Protein AF-A0A848K825-F1 (afdb_monomer)

Foldseek 3Di:
DPPPPDDLVRQLVVCLVVVVLVSLVVSVVVPDPSSVVSQLVVCLVVVVLVSLVVVVVVPDPSSVVSNVVSVVD

Structure (mmCIF, N/CA/C/O backbone):
data_AF-A0A848K825-F1
#
_entry.id   AF-A0A848K825-F1
#
loop_
_atom_site.group_PDB
_atom_site.id
_atom_site.type_symbol
_atom_site.label_atom_id
_atom_site.label_alt_id
_atom_site.label_comp_id
_atom_site.label_asym_id
_atom_site.label_entity_id
_atom_site.label_seq_id
_atom_site.pdbx_PDB_ins_code
_atom_site.Cartn_x
_atom_site.Cartn_y
_atom_site.Cartn_z
_atom_site.occupancy
_atom_site.B_iso_or_equiv
_atom_site.auth_seq_id
_atom_site.auth_comp_id
_atom_site.auth_asym_id
_atom_site.auth_atom_id
_atom_site.pdbx_PDB_model_num
ATOM 1 N N . MET A 1 1 ? 19.458 2.208 -31.244 1.00 39.50 1 MET A N 1
ATOM 2 C CA . MET A 1 1 ? 19.776 1.979 -29.826 1.00 39.50 1 MET A CA 1
ATOM 3 C C . MET A 1 1 ? 18.453 1.583 -29.229 1.00 39.50 1 MET A C 1
ATOM 5 O O . MET A 1 1 ? 17.534 2.381 -29.319 1.00 39.50 1 MET A O 1
ATOM 9 N N . THR A 1 2 ? 18.284 0.317 -28.863 1.00 47.31 2 THR A N 1
ATOM 10 C CA . THR A 1 2 ? 17.095 -0.086 -28.113 1.00 47.31 2 THR A CA 1
ATOM 11 C C . THR A 1 2 ? 17.152 0.701 -26.814 1.00 47.31 2 THR A C 1
ATOM 13 O O . THR A 1 2 ? 18.155 0.588 -26.108 1.00 47.31 2 THR A O 1
ATOM 16 N N . ASP A 1 3 ? 16.157 1.550 -26.557 1.00 52.75 3 ASP A N 1
ATOM 17 C CA . ASP A 1 3 ? 15.800 1.890 -25.182 1.00 52.75 3 ASP A CA 1
ATOM 18 C C . ASP A 1 3 ? 15.818 0.566 -24.421 1.00 52.75 3 ASP A C 1
ATOM 20 O O . ASP A 1 3 ? 15.131 -0.384 -24.806 1.00 52.75 3 ASP A O 1
ATOM 24 N N . SER A 1 4 ? 16.763 0.422 -23.496 1.00 65.56 4 SER A N 1
ATOM 25 C CA . SER A 1 4 ? 16.882 -0.810 -22.735 1.00 65.56 4 SER A CA 1
ATOM 26 C C . SER A 1 4 ? 15.706 -0.786 -21.777 1.00 65.56 4 SER A C 1
ATOM 28 O O . SER A 1 4 ? 15.705 0.012 -20.845 1.00 65.56 4 SER A O 1
ATOM 30 N N . GLU A 1 5 ? 14.674 -1.568 -22.081 1.00 84.56 5 GLU A N 1
ATOM 31 C CA . GLU A 1 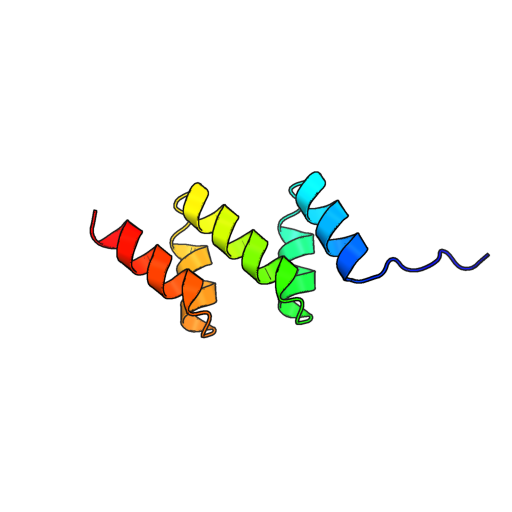5 ? 13.499 -1.700 -21.227 1.00 84.56 5 GLU A CA 1
ATOM 32 C C . GLU A 1 5 ? 13.982 -2.086 -19.825 1.00 84.56 5 GLU A C 1
ATOM 34 O O . GLU A 1 5 ? 14.753 -3.040 -19.677 1.00 84.56 5 GLU A O 1
ATOM 39 N N . LEU A 1 6 ? 13.617 -1.277 -18.831 1.00 87.44 6 LEU A N 1
ATOM 40 C CA . LEU A 1 6 ? 14.031 -1.465 -17.443 1.00 87.44 6 LEU A CA 1
ATOM 41 C C . LEU A 1 6 ? 13.602 -2.850 -16.952 1.00 87.44 6 LEU A C 1
ATOM 43 O O . LEU A 1 6 ? 12.536 -3.349 -17.329 1.00 87.44 6 LEU A O 1
ATOM 47 N N . SER A 1 7 ? 14.399 -3.464 -16.080 1.00 94.12 7 SER A N 1
ATOM 48 C CA . SER A 1 7 ? 13.952 -4.663 -15.367 1.00 94.12 7 SER A CA 1
ATOM 49 C C . SER A 1 7 ? 12.738 -4.351 -14.483 1.00 94.12 7 SER A C 1
ATOM 51 O O . SER A 1 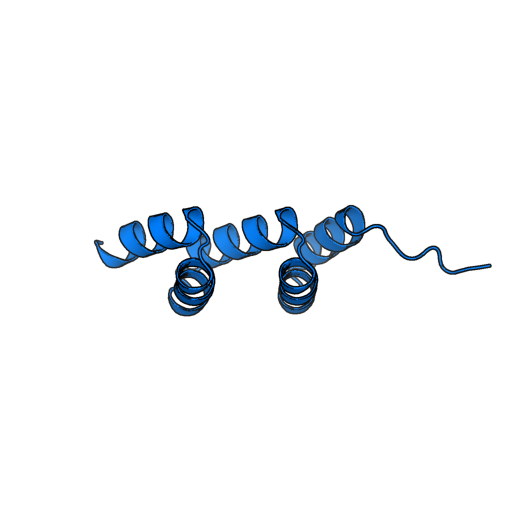7 ? 12.446 -3.191 -14.195 1.00 94.12 7 SER A O 1
ATOM 53 N N . ILE A 1 8 ? 11.991 -5.382 -14.079 1.00 94.75 8 ILE A N 1
ATOM 54 C CA . ILE A 1 8 ? 10.850 -5.196 -13.171 1.00 94.75 8 ILE A CA 1
ATOM 55 C C . ILE A 1 8 ? 11.322 -4.580 -11.854 1.00 94.75 8 ILE A C 1
ATOM 57 O O . ILE A 1 8 ? 10.705 -3.629 -11.397 1.00 94.75 8 ILE A O 1
ATOM 61 N N . ASP A 1 9 ? 12.441 -5.051 -11.311 1.00 95.50 9 ASP A N 1
ATOM 62 C CA . ASP A 1 9 ? 12.997 -4.554 -10.051 1.00 95.50 9 ASP A CA 1
ATOM 63 C C . ASP A 1 9 ? 13.351 -3.057 -10.151 1.00 95.50 9 ASP A C 1
ATOM 65 O O . ASP A 1 9 ? 12.959 -2.269 -9.295 1.00 95.50 9 ASP A O 1
ATOM 69 N N . GLU A 1 10 ? 13.986 -2.629 -11.250 1.00 96.31 10 GLU A N 1
ATOM 70 C CA . GLU A 1 10 ? 14.266 -1.205 -11.503 1.00 96.31 10 GLU A CA 1
ATOM 71 C C . GLU A 1 10 ? 12.982 -0.379 -11.697 1.00 96.31 10 GLU A C 1
ATOM 73 O O . GLU A 1 10 ? 12.918 0.774 -11.273 1.00 96.31 10 GLU A O 1
ATOM 78 N N . GLN A 1 11 ? 11.946 -0.940 -12.335 1.00 97.31 11 GLN A N 1
ATOM 79 C CA . GLN A 1 11 ? 10.646 -0.266 -12.463 1.00 97.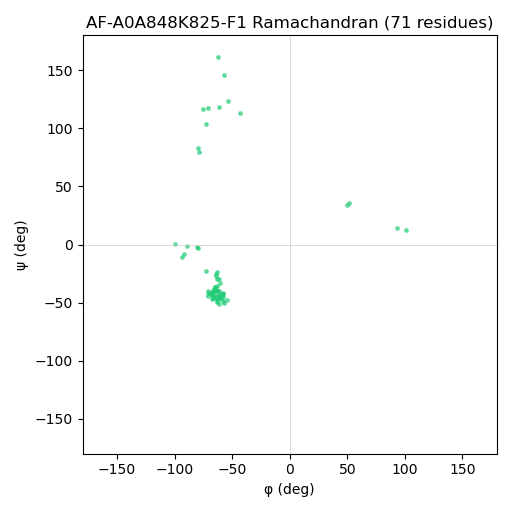31 11 GLN A CA 1
ATOM 80 C C . GLN A 1 11 ? 9.974 -0.093 -11.096 1.00 97.31 11 GLN A C 1
ATOM 82 O O . GLN A 1 11 ? 9.409 0.968 -10.838 1.00 97.31 11 GLN A O 1
ATOM 87 N N . VAL A 1 12 ? 10.059 -1.098 -10.219 1.00 98.25 12 VAL A N 1
ATOM 88 C CA . VAL A 1 12 ? 9.531 -1.026 -8.850 1.00 98.25 12 VAL A CA 1
ATOM 89 C C . VAL A 1 12 ? 10.249 0.057 -8.054 1.00 98.25 12 VAL A C 1
ATOM 91 O O . VAL A 1 12 ? 9.578 0.899 -7.461 1.00 98.25 12 VAL A O 1
ATOM 94 N N . GLU A 1 13 ? 11.583 0.079 -8.084 1.00 97.75 13 GLU A N 1
ATOM 95 C CA . GLU A 1 13 ? 12.389 1.075 -7.368 1.00 97.75 13 GLU A CA 1
ATOM 96 C C . GLU A 1 13 ? 12.032 2.502 -7.814 1.00 97.75 13 GLU A C 1
ATOM 98 O O . GLU A 1 13 ? 11.712 3.355 -6.987 1.00 97.75 13 GLU A O 1
ATOM 103 N N . LEU A 1 14 ? 1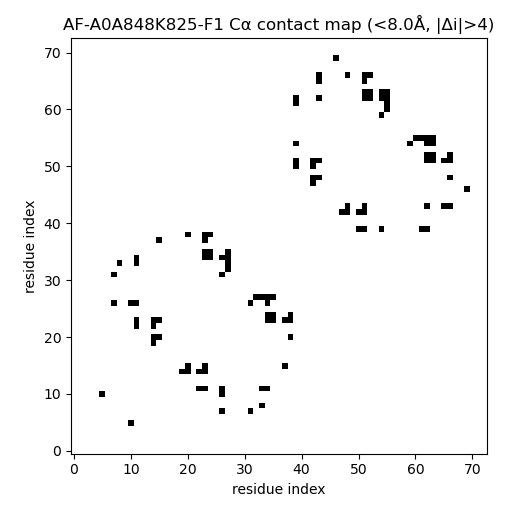1.969 2.751 -9.126 1.00 97.50 14 LEU A N 1
ATOM 104 C CA . LEU A 1 14 ? 11.611 4.069 -9.662 1.00 97.50 14 LEU A CA 1
ATOM 105 C C . LEU A 1 14 ? 10.175 4.484 -9.326 1.00 97.50 14 LEU A C 1
ATOM 107 O O . LEU A 1 14 ? 9.920 5.658 -9.037 1.00 97.50 14 LEU A O 1
ATOM 111 N N . ALA A 1 15 ? 9.234 3.540 -9.379 1.00 97.94 15 ALA A N 1
ATOM 112 C CA . ALA A 1 15 ? 7.844 3.799 -9.030 1.00 97.94 15 ALA A CA 1
ATOM 1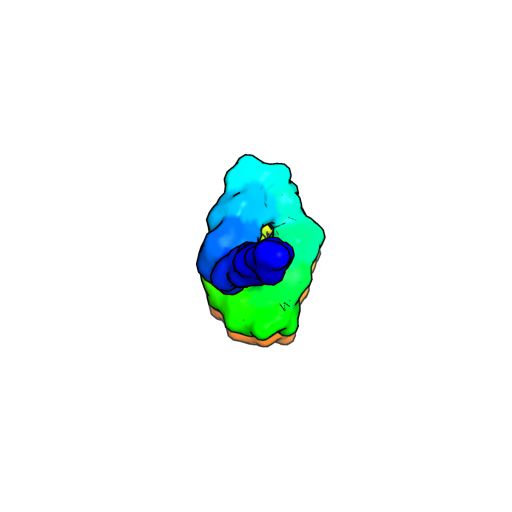13 C C . ALA A 1 15 ? 7.700 4.111 -7.534 1.00 97.94 15 ALA A C 1
ATOM 115 O O . ALA A 1 15 ? 6.983 5.041 -7.173 1.00 97.94 15 ALA A O 1
ATOM 116 N N . GLN A 1 16 ? 8.433 3.402 -6.672 1.00 97.56 16 GLN A N 1
ATOM 117 C CA . GLN A 1 16 ? 8.484 3.675 -5.239 1.00 97.56 16 GLN A CA 1
ATOM 118 C C . GLN A 1 16 ? 9.070 5.062 -4.947 1.00 97.56 16 GLN A C 1
ATOM 120 O O . GLN A 1 16 ? 8.448 5.839 -4.225 1.00 97.56 16 GLN A O 1
ATOM 125 N N . GLU A 1 17 ? 10.222 5.404 -5.533 1.00 97.31 17 GLU A N 1
ATOM 126 C CA . GLU A 1 17 ? 10.866 6.714 -5.350 1.00 97.31 17 GLU A CA 1
ATOM 127 C C . GLU A 1 17 ? 9.983 7.879 -5.813 1.00 97.31 17 GLU A C 1
ATOM 129 O O . GLU A 1 17 ? 10.029 8.971 -5.242 1.00 97.31 17 GLU A O 1
ATOM 134 N N . SER A 1 18 ? 9.176 7.648 -6.849 1.00 96.94 18 SER A N 1
ATOM 135 C CA . SER A 1 18 ? 8.273 8.652 -7.419 1.00 96.94 18 SER A CA 1
ATOM 136 C C . SER A 1 18 ? 6.886 8.670 -6.766 1.00 96.94 18 SER A C 1
ATOM 138 O O . SER A 1 18 ? 6.049 9.480 -7.164 1.00 96.94 18 SER A O 1
ATOM 140 N N . GLU A 1 19 ? 6.630 7.780 -5.799 1.00 95.56 19 GLU A N 1
ATOM 141 C CA . GLU A 1 19 ? 5.301 7.489 -5.243 1.00 95.56 19 GLU A CA 1
ATOM 142 C C . GLU A 1 19 ? 4.232 7.214 -6.326 1.00 95.56 19 GLU A C 1
ATOM 144 O O . GLU A 1 19 ? 3.051 7.539 -6.166 1.00 95.56 19 GLU A O 1
ATOM 149 N N . ASP A 1 20 ? 4.633 6.603 -7.444 1.00 98.00 20 ASP A N 1
ATOM 150 C CA . ASP A 1 20 ? 3.744 6.248 -8.550 1.00 98.00 20 ASP A CA 1
ATOM 151 C C . ASP A 1 20 ? 2.980 4.956 -8.226 1.00 98.00 20 ASP A C 1
ATOM 153 O O . ASP A 1 20 ? 3.354 3.840 -8.598 1.00 98.00 20 ASP A O 1
ATOM 157 N N . LEU A 1 21 ? 1.883 5.117 -7.486 1.00 96.75 21 LEU A N 1
ATOM 158 C CA . LEU A 1 21 ? 1.029 4.002 -7.076 1.00 96.75 21 LEU A CA 1
ATOM 159 C C . LEU A 1 21 ? 0.383 3.286 -8.263 1.00 96.75 21 LEU A C 1
ATOM 161 O O . LEU A 1 21 ? 0.085 2.098 -8.161 1.00 96.75 21 LEU A O 1
ATOM 165 N N . ASP A 1 22 ? 0.122 3.986 -9.366 1.00 98.00 22 ASP A N 1
ATOM 166 C CA . ASP A 1 22 ? -0.511 3.375 -10.535 1.00 98.00 22 ASP A CA 1
ATOM 167 C C . ASP A 1 22 ? 0.465 2.426 -11.228 1.00 98.00 22 ASP A C 1
ATOM 169 O O . ASP A 1 22 ? 0.089 1.308 -11.599 1.00 98.00 22 ASP A O 1
ATOM 173 N N . GLU A 1 23 ? 1.733 2.823 -11.315 1.00 98.00 23 GLU A N 1
ATOM 174 C CA . GLU A 1 23 ? 2.799 1.962 -11.806 1.00 98.00 23 GLU A CA 1
ATOM 175 C C . GLU A 1 23 ? 3.063 0.782 -10.862 1.00 98.00 23 GLU A C 1
ATOM 177 O O . GLU A 1 23 ? 3.095 -0.366 -11.312 1.00 98.00 23 GLU A O 1
ATOM 182 N N . LEU A 1 24 ? 3.129 1.010 -9.546 1.00 98.44 24 LEU A N 1
ATOM 183 C CA . LEU A 1 24 ? 3.238 -0.081 -8.569 1.00 98.44 24 LEU A CA 1
ATOM 184 C C . LEU A 1 24 ? 2.062 -1.065 -8.686 1.00 98.44 24 LEU A C 1
ATOM 186 O O . LEU A 1 24 ? 2.269 -2.280 -8.688 1.00 98.44 24 LEU A O 1
ATOM 190 N N . ARG A 1 25 ? 0.822 -0.580 -8.856 1.00 97.62 25 ARG A N 1
ATOM 191 C CA . ARG A 1 25 ? -0.358 -1.445 -9.056 1.00 97.62 25 ARG A CA 1
ATOM 192 C C . ARG A 1 25 ? -0.258 -2.236 -10.353 1.00 97.62 25 ARG A C 1
ATOM 194 O O . ARG A 1 25 ? -0.633 -3.409 -10.373 1.00 97.62 25 ARG A O 1
ATOM 201 N N . ARG A 1 26 ? 0.251 -1.626 -11.428 1.00 97.88 26 ARG A N 1
ATOM 202 C CA . ARG A 1 26 ? 0.496 -2.307 -12.707 1.00 97.88 26 ARG A CA 1
ATOM 203 C C . ARG A 1 26 ? 1.520 -3.429 -12.546 1.00 97.88 26 ARG A C 1
ATOM 205 O O . ARG A 1 26 ? 1.277 -4.533 -13.031 1.00 97.88 26 ARG A O 1
ATOM 212 N N . LEU A 1 27 ? 2.630 -3.167 -11.858 1.00 98.06 27 LEU A N 1
ATOM 213 C CA . LEU A 1 27 ? 3.701 -4.138 -11.613 1.00 98.06 27 LEU A CA 1
ATOM 214 C C . LEU A 1 27 ? 3.243 -5.269 -10.679 1.00 98.06 27 LEU A C 1
ATOM 216 O O . LEU A 1 27 ? 3.494 -6.438 -10.970 1.00 98.06 27 LEU A O 1
ATOM 220 N N . SER A 1 28 ? 2.496 -4.949 -9.619 1.00 98.00 28 SER A N 1
ATOM 221 C CA . SER A 1 28 ? 1.857 -5.933 -8.732 1.00 98.00 28 SER A CA 1
ATOM 222 C C . SER A 1 28 ? 0.886 -6.829 -9.508 1.00 98.00 28 SER A C 1
ATOM 224 O O . SER A 1 28 ? 0.980 -8.054 -9.446 1.00 98.00 28 SER A O 1
ATOM 226 N N . ALA A 1 29 ? 0.024 -6.247 -10.350 1.00 96.12 29 ALA A N 1
ATOM 227 C CA . ALA A 1 29 ? -0.882 -7.009 -11.213 1.00 96.12 29 ALA A CA 1
ATOM 228 C C . ALA A 1 29 ? -0.144 -7.869 -12.258 1.00 96.12 29 ALA A C 1
ATOM 230 O O . ALA A 1 29 ? -0.675 -8.889 -12.700 1.00 96.12 29 ALA A O 1
ATOM 231 N N . ALA A 1 30 ? 1.075 -7.482 -12.643 1.00 96.06 30 ALA A N 1
ATOM 232 C CA . ALA A 1 30 ? 1.961 -8.278 -13.489 1.00 96.06 30 ALA A CA 1
ATOM 233 C C . ALA A 1 30 ? 2.713 -9.388 -12.721 1.00 96.06 30 ALA A C 1
ATOM 235 O O . ALA A 1 30 ? 3.414 -10.184 -13.347 1.00 96.06 30 ALA A O 1
ATOM 236 N N . GLY A 1 31 ? 2.539 -9.477 -11.398 1.00 96.00 31 GLY A N 1
ATOM 237 C CA . GLY A 1 31 ? 3.095 -10.524 -10.541 1.00 96.00 31 GLY A CA 1
ATOM 238 C C . GLY A 1 31 ? 4.347 -10.127 -9.758 1.00 96.00 31 GLY A C 1
ATOM 239 O O . GLY A 1 31 ? 5.005 -11.014 -9.218 1.00 96.00 31 GLY A O 1
ATOM 240 N N . SER A 1 32 ? 4.700 -8.839 -9.693 1.00 97.81 32 SER A N 1
ATOM 241 C CA . SER A 1 32 ? 5.795 -8.380 -8.831 1.00 97.81 32 SER A CA 1
ATOM 242 C C . SER A 1 32 ? 5.391 -8.451 -7.353 1.00 97.81 32 SER A C 1
ATOM 244 O O . SER A 1 32 ? 4.452 -7.770 -6.924 1.00 97.81 32 SER A O 1
ATOM 246 N N . SER A 1 33 ? 6.100 -9.279 -6.578 1.00 97.75 33 SER A N 1
ATOM 247 C CA . SER A 1 33 ? 5.913 -9.365 -5.123 1.00 97.75 33 SER A CA 1
ATOM 248 C C . SER A 1 33 ? 6.351 -8.070 -4.454 1.00 97.75 33 SER A C 1
ATOM 250 O O . SER A 1 33 ? 5.568 -7.497 -3.714 1.00 97.75 33 SER A O 1
ATOM 252 N N . ASP A 1 34 ? 7.519 -7.539 -4.820 1.00 98.12 34 ASP A N 1
ATOM 253 C CA . ASP A 1 34 ? 8.059 -6.312 -4.225 1.00 98.12 34 ASP A CA 1
ATOM 254 C C . ASP A 1 34 ? 7.097 -5.126 -4.402 1.00 98.12 34 ASP A C 1
ATOM 256 O O . ASP A 1 34 ? 6.834 -4.379 -3.463 1.00 98.12 34 ASP A O 1
ATOM 260 N N . ALA A 1 35 ? 6.481 -4.991 -5.584 1.00 98.44 35 ALA A N 1
ATOM 261 C CA . ALA A 1 35 ? 5.462 -3.965 -5.815 1.00 98.44 35 ALA A CA 1
ATOM 262 C C . ALA A 1 35 ? 4.218 -4.161 -4.933 1.00 98.44 35 ALA A C 1
ATOM 264 O O . ALA A 1 35 ? 3.590 -3.191 -4.514 1.00 98.44 35 ALA A O 1
ATOM 265 N N . THR A 1 36 ? 3.843 -5.417 -4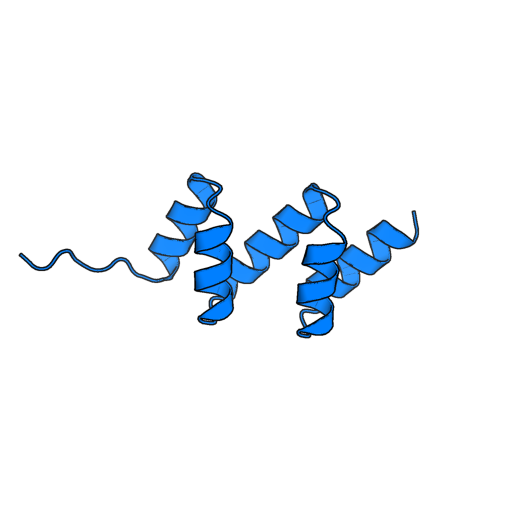.683 1.00 98.62 36 THR A N 1
ATOM 266 C CA . THR A 1 36 ? 2.718 -5.762 -3.807 1.00 98.62 36 THR A CA 1
ATOM 267 C C . THR A 1 36 ? 3.042 -5.400 -2.362 1.00 98.62 36 THR A C 1
ATOM 269 O O . THR A 1 36 ? 2.234 -4.734 -1.723 1.00 98.62 36 THR A O 1
ATOM 272 N N . ASP A 1 37 ? 4.230 -5.761 -1.883 1.00 98.50 37 ASP A N 1
ATOM 273 C CA . ASP A 1 37 ? 4.673 -5.504 -0.512 1.00 98.50 37 ASP A CA 1
ATOM 274 C C . ASP A 1 37 ? 4.725 -3.995 -0.231 1.00 98.50 37 ASP A C 1
ATOM 276 O O . ASP A 1 37 ? 4.170 -3.527 0.764 1.00 98.50 37 ASP A O 1
ATOM 280 N N . ILE A 1 38 ? 5.267 -3.208 -1.168 1.00 98.50 38 ILE A N 1
ATOM 281 C CA . ILE A 1 38 ? 5.290 -1.739 -1.076 1.00 98.50 38 ILE A CA 1
ATOM 282 C C . ILE A 1 38 ? 3.870 -1.160 -1.008 1.00 98.50 38 ILE A C 1
ATOM 284 O O . ILE A 1 38 ? 3.602 -0.263 -0.209 1.00 98.50 38 ILE A O 1
A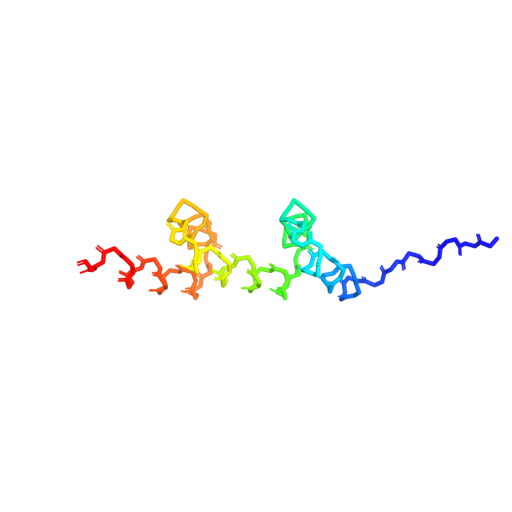TOM 288 N N . LEU A 1 39 ? 2.943 -1.644 -1.843 1.00 98.62 39 LEU A N 1
ATOM 289 C CA . LEU A 1 39 ? 1.561 -1.155 -1.826 1.00 98.62 39 LEU A CA 1
ATOM 290 C C . LEU A 1 39 ? 0.854 -1.479 -0.508 1.00 98.62 39 LEU A C 1
ATOM 292 O O . LEU A 1 39 ? 0.117 -0.633 -0.006 1.00 98.62 39 LEU A O 1
ATOM 296 N N . VAL A 1 40 ? 1.089 -2.666 0.055 1.00 98.69 40 VAL A N 1
ATOM 297 C CA . VAL A 1 40 ? 0.533 -3.074 1.352 1.00 98.69 40 VAL A CA 1
ATOM 298 C C . VAL A 1 40 ? 1.091 -2.206 2.483 1.00 98.69 40 VAL A C 1
ATOM 300 O O . VAL A 1 40 ? 0.313 -1.689 3.285 1.00 98.69 40 VAL A O 1
ATOM 303 N N . GLU A 1 41 ? 2.404 -1.960 2.512 1.00 98.19 41 GLU A N 1
ATOM 304 C CA . GLU A 1 41 ? 3.043 -1.088 3.509 1.00 98.19 41 GLU A CA 1
ATOM 305 C C . GLU A 1 41 ? 2.507 0.352 3.442 1.00 98.19 41 GLU A C 1
ATOM 307 O O . GLU A 1 41 ? 2.172 0.961 4.466 1.00 98.19 41 GLU A O 1
ATOM 312 N N . LEU A 1 42 ? 2.387 0.899 2.228 1.00 97.94 42 LEU A N 1
ATOM 313 C CA . LEU A 1 42 ? 1.856 2.244 2.013 1.00 97.94 42 LEU A CA 1
ATOM 314 C C . LEU A 1 42 ? 0.377 2.340 2.388 1.00 97.94 42 LEU A C 1
ATOM 316 O O . LEU A 1 42 ? -0.028 3.349 2.966 1.00 97.94 42 LEU A O 1
ATOM 320 N N . ALA A 1 43 ? -0.423 1.319 2.071 1.00 98.31 43 ALA A N 1
ATOM 321 C CA . ALA A 1 43 ? -1.831 1.272 2.442 1.00 98.31 43 ALA A CA 1
ATOM 322 C C . ALA A 1 43 ? -1.998 1.213 3.967 1.00 98.31 43 ALA A C 1
ATOM 324 O O . ALA A 1 43 ? -2.756 2.009 4.514 1.00 98.31 43 ALA A O 1
ATOM 325 N N . GLY A 1 44 ? -1.222 0.373 4.661 1.00 98.31 44 GLY A N 1
ATOM 326 C CA . GLY A 1 44 ? -1.185 0.327 6.126 1.00 98.31 44 GLY A CA 1
ATOM 327 C C . GLY A 1 44 ? -0.814 1.672 6.746 1.00 98.31 44 GLY A C 1
ATOM 328 O O . GLY A 1 44 ? -1.553 2.208 7.564 1.00 98.31 44 GLY A O 1
ATOM 329 N N . SER A 1 45 ? 0.274 2.286 6.277 1.00 97.31 45 SER A N 1
ATOM 330 C CA . SER A 1 45 ? 0.734 3.593 6.774 1.00 97.31 45 SER A CA 1
ATOM 331 C C . SER A 1 45 ? -0.259 4.737 6.530 1.00 97.31 45 SER A C 1
ATOM 333 O O . SER A 1 45 ? -0.202 5.764 7.207 1.00 97.31 45 SER A O 1
ATOM 335 N N . ARG A 1 46 ? -1.137 4.599 5.530 1.00 97.31 46 ARG A N 1
ATOM 336 C CA . ARG A 1 46 ? -2.168 5.585 5.174 1.00 97.31 46 ARG A CA 1
ATOM 337 C C . ARG A 1 46 ? -3.548 5.230 5.730 1.00 97.31 46 ARG A C 1
ATOM 339 O O . ARG A 1 46 ? -4.485 5.978 5.461 1.00 97.31 46 ARG A O 1
ATOM 346 N N . GLU A 1 47 ? -3.665 4.119 6.460 1.00 97.94 47 GLU A N 1
ATOM 347 C CA . GLU A 1 47 ? -4.937 3.534 6.903 1.00 97.94 47 GLU A CA 1
ATOM 348 C C . GLU A 1 47 ? -5.937 3.352 5.740 1.00 97.94 47 GLU A C 1
ATOM 350 O O . GLU A 1 47 ? -7.149 3.525 5.882 1.00 97.94 47 GLU A O 1
ATOM 355 N N . ASP A 1 48 ? -5.433 3.008 4.550 1.00 98.25 48 ASP A N 1
ATOM 356 C CA . ASP A 1 48 ? -6.245 2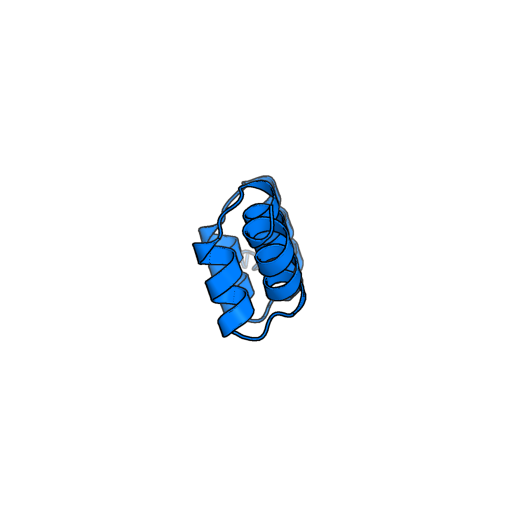.739 3.361 1.00 98.25 48 ASP A CA 1
ATOM 357 C C . ASP A 1 48 ? -6.844 1.327 3.443 1.00 98.25 48 ASP A C 1
ATOM 359 O O . ASP A 1 48 ? -6.349 0.357 2.859 1.00 98.25 48 ASP A O 1
ATOM 363 N N . LEU A 1 49 ? -7.922 1.213 4.222 1.00 98.38 49 LEU A N 1
ATOM 364 C CA . LEU A 1 49 ? -8.608 -0.055 4.477 1.00 98.38 49 LEU A CA 1
ATOM 365 C C . LEU A 1 49 ? -9.179 -0.685 3.198 1.00 98.38 49 LEU A C 1
ATOM 367 O O . LEU A 1 49 ? -9.283 -1.908 3.120 1.00 98.38 49 LEU A O 1
ATOM 371 N N . ASP A 1 50 ? -9.549 0.124 2.201 1.00 98.25 50 ASP A N 1
ATOM 372 C CA . ASP A 1 50 ? -10.104 -0.372 0.939 1.00 98.25 50 ASP A CA 1
ATOM 373 C C . ASP A 1 50 ? -9.021 -1.074 0.104 1.00 98.25 50 ASP A C 1
ATOM 375 O O . ASP A 1 50 ? -9.254 -2.170 -0.417 1.00 98.25 50 ASP A O 1
ATOM 379 N N . GLU A 1 51 ? -7.821 -0.491 0.004 1.00 97.38 51 GLU A N 1
ATOM 380 C CA . GLU A 1 51 ? -6.689 -1.118 -0.689 1.00 97.38 51 GLU A CA 1
ATOM 381 C C . GLU A 1 51 ? -6.181 -2.354 0.076 1.00 97.38 51 GLU A C 1
ATOM 383 O O . GLU A 1 51 ? -5.988 -3.409 -0.537 1.00 97.38 51 GLU A O 1
ATOM 388 N N . LEU A 1 52 ? -6.059 -2.288 1.409 1.00 98.69 52 LEU A N 1
ATOM 389 C CA . LEU A 1 52 ? -5.703 -3.454 2.232 1.00 98.69 52 LEU A CA 1
ATOM 390 C C . LEU A 1 52 ? -6.705 -4.597 2.050 1.00 98.69 52 LEU A C 1
ATOM 392 O O . LEU A 1 52 ? -6.315 -5.740 1.807 1.00 98.69 52 LEU A O 1
ATOM 396 N N . ARG A 1 53 ? -8.007 -4.291 2.072 1.00 98.56 53 ARG A N 1
ATOM 397 C CA . ARG A 1 53 ? -9.062 -5.279 1.828 1.00 98.56 53 ARG A CA 1
ATOM 398 C C . ARG A 1 53 ? -8.972 -5.878 0.432 1.00 98.56 53 ARG A C 1
ATOM 400 O O . ARG A 1 53 ? -9.151 -7.083 0.287 1.00 98.56 53 ARG A O 1
ATOM 407 N N . ARG A 1 54 ? -8.656 -5.078 -0.591 1.00 97.56 54 ARG A N 1
ATOM 408 C CA . ARG A 1 54 ? -8.449 -5.570 -1.962 1.00 97.56 54 ARG A CA 1
ATOM 409 C C . ARG A 1 54 ? -7.327 -6.607 -2.023 1.00 97.56 54 ARG A C 1
ATOM 411 O O . ARG A 1 54 ? -7.486 -7.624 -2.699 1.00 97.56 54 ARG A O 1
ATOM 418 N N . PHE A 1 55 ? -6.212 -6.363 -1.336 1.00 98.25 55 PHE A N 1
ATOM 419 C CA . PHE A 1 55 ? -5.095 -7.306 -1.269 1.00 98.25 55 PHE A CA 1
ATOM 420 C C . PHE A 1 55 ? -5.420 -8.544 -0.425 1.00 98.25 55 PHE A C 1
ATOM 422 O O . PHE A 1 55 ? -5.127 -9.659 -0.860 1.00 98.25 55 PHE A O 1
ATOM 429 N N . ALA A 1 56 ? -6.092 -8.379 0.715 1.00 98.50 56 ALA A N 1
ATOM 430 C CA . ALA A 1 56 ? -6.543 -9.485 1.559 1.00 98.50 56 ALA A CA 1
ATOM 431 C C . ALA A 1 56 ? -7.529 -10.410 0.822 1.00 98.50 56 ALA A C 1
ATOM 433 O O . ALA A 1 56 ? -7.357 -11.629 0.811 1.00 98.50 56 ALA A O 1
ATOM 434 N N . ASP A 1 57 ? -8.512 -9.839 0.118 1.00 98.31 57 ASP A N 1
ATOM 435 C CA . ASP A 1 57 ? -9.474 -10.581 -0.710 1.00 98.31 57 ASP A CA 1
ATOM 436 C C . AS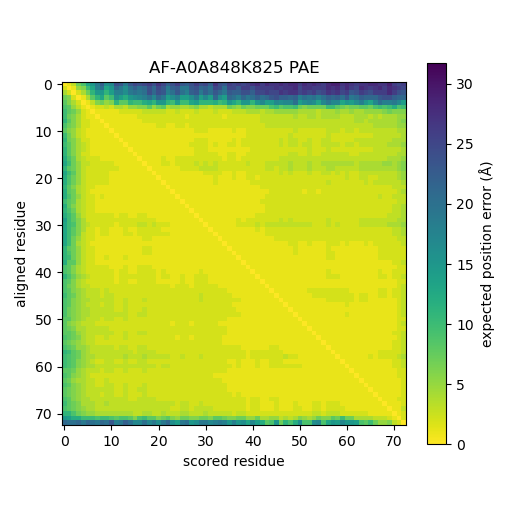P A 1 57 ? -8.783 -11.295 -1.890 1.00 98.31 57 ASP A C 1
ATOM 438 O O . ASP A 1 57 ? -9.254 -12.335 -2.359 1.00 98.31 57 ASP A O 1
ATOM 442 N N . ALA A 1 58 ? -7.644 -10.769 -2.357 1.00 96.50 58 ALA A N 1
ATOM 443 C CA . ALA A 1 58 ? -6.779 -11.418 -3.342 1.00 96.50 58 ALA A CA 1
ATOM 444 C C . ALA A 1 58 ? -5.846 -12.489 -2.734 1.00 96.50 58 ALA A C 1
ATOM 446 O O . ALA A 1 58 ? -5.129 -13.161 -3.477 1.00 96.50 58 ALA A O 1
ATOM 447 N N . GLY A 1 59 ? -5.880 -12.687 -1.413 1.00 97.50 59 GLY A N 1
ATOM 448 C CA . GLY A 1 59 ? -5.128 -13.714 -0.693 1.00 97.50 59 GLY A CA 1
ATOM 449 C C . GLY A 1 59 ? -3.766 -13.272 -0.154 1.00 97.50 59 GLY A C 1
ATOM 450 O O . GLY A 1 59 ? -2.972 -14.139 0.209 1.00 97.50 59 GLY A O 1
ATOM 451 N N . ASN A 1 60 ? -3.471 -11.969 -0.106 1.00 98.25 60 ASN A N 1
ATOM 452 C CA . ASN A 1 60 ? -2.276 -11.462 0.568 1.00 98.25 60 ASN A CA 1
ATOM 453 C C . ASN A 1 60 ? -2.486 -11.510 2.094 1.00 98.25 60 ASN A C 1
ATOM 455 O O . ASN A 1 60 ? -3.391 -10.858 2.615 1.00 98.25 60 ASN A O 1
ATOM 459 N N . SER A 1 61 ? -1.673 -12.305 2.794 1.00 98.38 61 SER A N 1
ATOM 460 C CA . SER A 1 61 ? -1.773 -12.483 4.247 1.00 98.38 61 SER A CA 1
ATOM 461 C C . SER A 1 61 ? -1.391 -11.230 5.019 1.00 98.38 61 SER A C 1
ATOM 463 O O . SER A 1 61 ? -2.100 -10.861 5.944 1.00 98.38 61 SER A O 1
ATOM 465 N N . ASP A 1 62 ? -0.332 -10.541 4.603 1.00 98.31 62 ASP A N 1
ATOM 466 C CA . ASP A 1 62 ? 0.191 -9.384 5.332 1.00 98.31 62 ASP A CA 1
ATOM 467 C C . ASP A 1 62 ? -0.823 -8.231 5.306 1.00 98.31 62 ASP A C 1
ATOM 469 O O . ASP A 1 62 ? -1.064 -7.570 6.312 1.00 98.31 62 ASP A O 1
ATOM 473 N N . ALA A 1 63 ? -1.510 -8.047 4.176 1.00 98.69 63 ALA A N 1
ATOM 474 C CA . ALA A 1 63 ? -2.609 -7.097 4.057 1.00 98.69 63 ALA A CA 1
ATOM 475 C C . ALA A 1 63 ? -3.809 -7.463 4.941 1.00 98.69 63 ALA A C 1
ATOM 477 O O . ALA A 1 63 ? -4.466 -6.570 5.472 1.00 98.69 63 ALA A O 1
ATOM 478 N N . ALA A 1 64 ? -4.113 -8.759 5.085 1.00 98.75 64 ALA A N 1
ATOM 479 C CA . ALA A 1 64 ? -5.186 -9.224 5.959 1.00 98.75 64 ALA A CA 1
ATOM 480 C C . ALA A 1 64 ? -4.850 -8.969 7.435 1.00 98.75 64 ALA A C 1
ATOM 482 O O . ALA A 1 64 ? -5.707 -8.468 8.160 1.00 98.75 64 ALA A O 1
ATOM 483 N N . ASP A 1 65 ? -3.608 -9.243 7.836 1.00 98.56 65 ASP A N 1
ATOM 484 C CA . ASP A 1 65 ? -3.118 -9.028 9.199 1.00 98.56 65 ASP A CA 1
ATOM 485 C C . ASP A 1 65 ? -3.143 -7.531 9.563 1.00 98.56 65 ASP A C 1
ATOM 487 O O . ASP A 1 65 ? -3.681 -7.153 10.603 1.00 98.56 65 ASP A O 1
ATOM 491 N N . ILE A 1 66 ? -2.650 -6.656 8.676 1.00 98.44 66 ILE A N 1
ATOM 492 C CA . ILE A 1 66 ? -2.689 -5.196 8.885 1.00 98.44 66 ILE A CA 1
ATOM 493 C C . ILE A 1 66 ? -4.136 -4.684 8.939 1.00 98.44 66 ILE A C 1
ATOM 495 O O . ILE A 1 66 ? -4.468 -3.829 9.759 1.00 98.44 66 ILE A O 1
ATOM 499 N N . LEU A 1 67 ? -5.018 -5.184 8.065 1.00 98.50 67 LEU A N 1
ATOM 500 C CA . LEU A 1 67 ? -6.428 -4.791 8.064 1.00 98.50 67 LEU A CA 1
ATOM 501 C C . LEU A 1 67 ? -7.132 -5.179 9.372 1.00 98.50 67 LEU A C 1
ATOM 503 O O . LEU A 1 67 ? -7.952 -4.406 9.868 1.00 98.50 67 LEU A O 1
ATOM 507 N N . GLU A 1 68 ? -6.843 -6.362 9.915 1.00 98.38 68 GLU A N 1
ATOM 508 C CA . GLU A 1 68 ? -7.356 -6.792 11.219 1.00 98.38 68 GLU A CA 1
ATOM 509 C C . GLU A 1 68 ? -6.863 -5.844 12.319 1.00 98.38 68 GLU A C 1
ATOM 511 O O . GLU A 1 68 ? -7.689 -5.257 13.012 1.00 98.38 68 GLU A O 1
ATOM 516 N N . GLU A 1 69 ? -5.553 -5.583 12.389 1.00 97.88 69 GLU A N 1
ATOM 517 C CA . GLU A 1 69 ? -4.960 -4.680 13.386 1.00 97.88 69 GLU A CA 1
ATOM 518 C C . GLU A 1 69 ? -5.611 -3.286 13.378 1.00 97.88 69 GLU A C 1
ATOM 520 O O . GLU A 1 69 ? -6.028 -2.793 14.425 1.00 97.88 69 GLU A O 1
ATOM 525 N N . LEU A 1 70 ? -5.779 -2.678 12.199 1.00 97.38 70 LEU A N 1
ATOM 526 C CA . LEU A 1 70 ? -6.350 -1.332 12.065 1.00 97.38 70 LEU A CA 1
ATOM 527 C C . LEU A 1 70 ? -7.863 -1.261 12.320 1.00 97.38 70 LEU A C 1
ATOM 529 O O . LEU A 1 70 ? -8.391 -0.183 12.588 1.00 97.38 70 LEU A O 1
ATOM 533 N N . THR A 1 71 ? -8.595 -2.370 12.184 1.00 96.19 71 THR A N 1
ATOM 534 C CA . THR A 1 71 ? -10.058 -2.384 12.392 1.00 96.19 71 THR A CA 1
ATOM 535 C C . THR A 1 71 ? -10.468 -2.776 13.810 1.00 96.19 71 THR A C 1
ATOM 537 O O . THR A 1 71 ? -11.639 -2.615 14.169 1.00 96.19 71 THR A O 1
ATOM 540 N N . GLU A 1 72 ? -9.523 -3.263 14.613 1.00 93.88 72 GLU A N 1
ATOM 541 C CA . GLU A 1 72 ? -9.711 -3.584 16.030 1.00 93.88 72 GLU A CA 1
ATOM 542 C C . GLU A 1 72 ? -9.359 -2.427 16.990 1.00 93.88 72 GLU A C 1
ATOM 544 O O . GLU A 1 72 ? -9.666 -2.530 18.185 1.00 93.88 72 GLU A O 1
ATOM 549 N N . GLU A 1 73 ? -8.766 -1.336 16.491 1.00 72.44 73 GLU A N 1
ATOM 550 C CA . GLU A 1 73 ? -8.396 -0.124 17.254 1.00 72.44 73 GLU A CA 1
ATOM 551 C C . GLU A 1 73 ? -9.575 0.845 17.505 1.00 72.44 73 GLU A C 1
ATOM 553 O O . GLU A 1 73 ? -9.672 1.378 18.643 1.00 72.44 73 GLU A O 1
#

Organism: NCBI:txid2584121

Sequence (73 aa):
MTDSELSIDEQVELAQESEDLDELRRLSAAGSSDATDILVELAGSREDLDELRRFADAGNSDAADILEELTEE

Solvent-accessible surface area (backbone atoms only — not comparable to full-atom values): 4160 Å² total; per-residue (Å²): 128,79,81,75,79,72,53,69,68,59,48,40,53,54,21,59,78,66,69,34,59,68,55,26,51,52,42,27,76,74,66,37,61,68,29,41,54,53,50,41,54,52,23,58,79,66,67,35,59,68,60,20,46,56,39,26,78,72,66,39,61,70,26,39,53,52,45,50,59,70,73,74,112

Radius of gyration: 13.59 Å; Cα contacts (8 Å, |Δi|>4): 61; chains: 1; bounding box: 30×22×47 Å

Mean predicted aligned error: 3.55 Å

Nearest PDB structures (foldseek):
  8gp6-assembly1_A  TM=5.459E-01  e=6.153E+00  Vaccinia virus WR

pLDDT: mean 94.43, std 11.22, range [39.5, 98.75]

Secondary structure (DSSP, 8-state):
----PPPHHHHHHHHHHTT-HHHHHHHHHTT-HHHHHHHHHHHHHTT-HHHHHHHHHTT-HHHHHHHHHHH--